Protein AF-A0A8D1JW62-F1 (afdb_monomer_lite)

InterPro domains:
  IPR004123 Dim1 family [PF02966] (4-51)
  IPR004123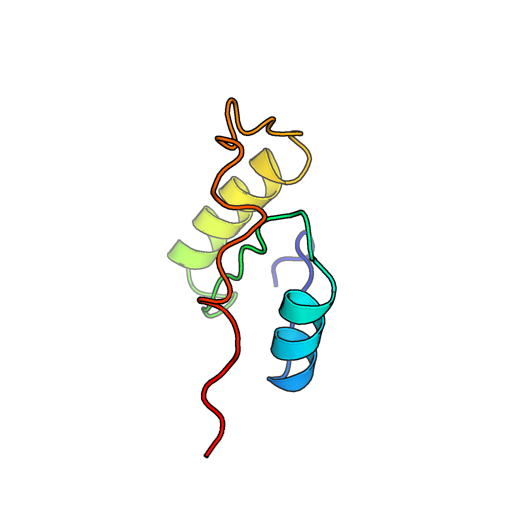 Dim1 family [PTHR12052] (1-51)
  IPR004123 Dim1 family [SM01410] (4-69)
  IPR036249 Thioredoxin-like superfamily [SSF52833] (3-51)

Organism: Sus scrofa (NCBI:txid9823)

pLDDT: mean 75.94, std 19.56, range [39.0, 95.19]

Radius of gyration: 15.62 Å; chains: 1; bounding box: 32×21×40 Å

Secondary structure (DSSP, 8-state):
---SS----SHHHHHHHHHT-SSSPPP---S-TT-HHHHHHHHHHHHHHTS----S---TTGGG-GGGS----

Foldseek 3Di:
DPPQDDDDPDPVSVVCQVVVDDPDDDDDDDDDPPDPVVVVVSVVCNVCVPPDDDPPDDDPVVVPDPVPPPPDD

Sequence (73 aa):
MSYMLPHLHNGWQVDQAILSEEDRVVVIRFGHDWDPTCMKMDEVLYSIAEKKWQIMGDPPHLVTSPVWKPQLY

Structure (mmCIF, N/CA/C/O backbone):
data_AF-A0A8D1JW62-F1
#
_entry.id   AF-A0A8D1JW62-F1
#
loop_
_atom_site.group_PDB
_atom_site.id
_atom_site.type_symbol
_atom_site.label_atom_id
_atom_site.label_alt_id
_atom_site.label_comp_id
_atom_site.label_asym_id
_atom_site.label_entity_id
_atom_site.label_seq_id
_atom_site.pdbx_PDB_ins_code
_atom_site.Cartn_x
_atom_site.Cartn_y
_atom_site.Cartn_z
_atom_site.occupancy
_atom_site.B_iso_or_equiv
_atom_site.auth_seq_id
_atom_site.auth_comp_id
_atom_site.auth_asym_id
_atom_site.auth_atom_id
_atom_site.pdbx_PDB_model_num
ATOM 1 N N . MET A 1 1 ? 6.580 6.284 -13.221 1.00 48.94 1 MET A N 1
ATOM 2 C CA . MET A 1 1 ? 5.869 7.295 -12.417 1.00 48.94 1 MET A CA 1
ATOM 3 C C . MET A 1 1 ? 4.401 7.187 -12.753 1.00 48.94 1 MET A C 1
ATOM 5 O O . MET A 1 1 ? 4.003 7.584 -13.843 1.00 48.94 1 MET A O 1
ATOM 9 N N . SER A 1 2 ? 3.631 6.594 -11.851 1.00 50.91 2 SER A N 1
ATOM 10 C CA . SER A 1 2 ? 2.168 6.599 -11.916 1.00 50.91 2 SER A CA 1
ATOM 11 C C . SER A 1 2 ? 1.674 7.818 -11.136 1.00 50.91 2 SER A C 1
ATOM 13 O 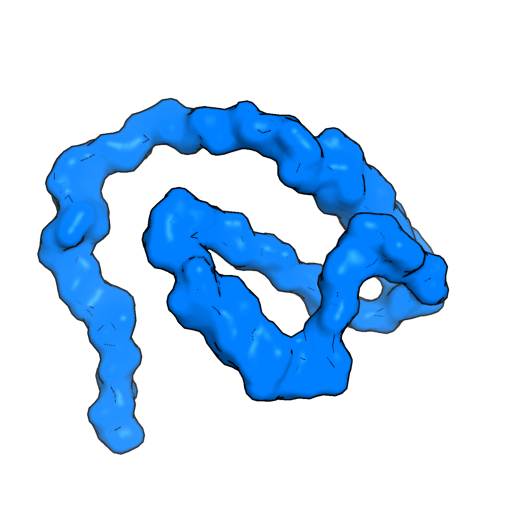O . SER A 1 2 ? 1.829 7.867 -9.925 1.00 50.91 2 SER A O 1
ATOM 15 N N . TYR A 1 3 ? 1.162 8.856 -11.801 1.00 58.78 3 TYR A N 1
ATOM 16 C CA . TYR A 1 3 ? 0.759 10.108 -11.129 1.00 58.78 3 TYR A CA 1
ATOM 17 C C . TYR A 1 3 ? -0.652 10.064 -10.522 1.00 58.78 3 TYR A C 1
ATOM 19 O O . TYR A 1 3 ? -1.082 11.035 -9.907 1.00 58.78 3 TYR A O 1
ATOM 27 N N . MET A 1 4 ? -1.395 8.975 -10.734 1.00 72.75 4 MET A N 1
ATOM 28 C CA . MET A 1 4 ? -2.836 8.930 -10.465 1.00 72.75 4 MET A CA 1
ATOM 29 C C . MET A 1 4 ? -3.200 8.311 -9.110 1.00 72.75 4 MET A C 1
ATOM 31 O O . MET A 1 4 ? -4.262 8.622 -8.578 1.00 72.75 4 MET A O 1
ATOM 35 N N . LEU A 1 5 ? -2.339 7.460 -8.543 1.00 83.75 5 LEU A N 1
ATOM 36 C CA . LEU A 1 5 ? -2.554 6.819 -7.242 1.00 83.75 5 LEU A CA 1
ATOM 37 C C . LEU A 1 5 ? -1.584 7.384 -6.191 1.00 83.75 5 LEU A C 1
ATOM 39 O O . LEU A 1 5 ? -0.452 7.731 -6.538 1.00 83.75 5 LEU A O 1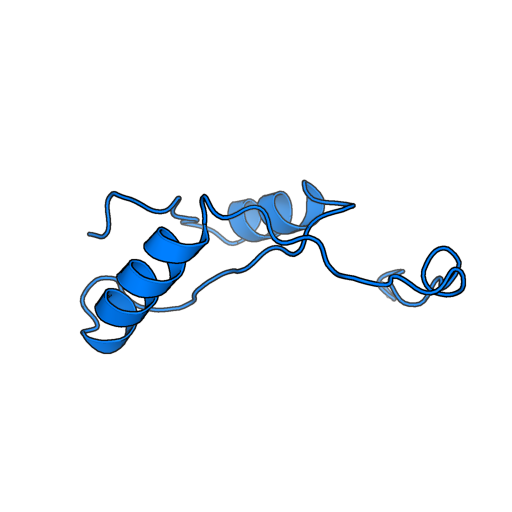
ATOM 43 N N . PRO A 1 6 ? -2.001 7.494 -4.915 1.00 89.81 6 PRO A N 1
ATOM 44 C CA . PRO A 1 6 ? -1.128 7.959 -3.846 1.00 89.81 6 PRO A CA 1
ATOM 45 C C . PRO A 1 6 ? 0.027 6.977 -3.625 1.00 89.81 6 PRO A C 1
ATOM 47 O O . PRO A 1 6 ? -0.177 5.768 -3.519 1.00 89.81 6 PRO A O 1
ATOM 50 N N . HIS A 1 7 ? 1.245 7.511 -3.526 1.00 91.00 7 HIS A N 1
ATOM 51 C CA . HIS A 1 7 ? 2.451 6.727 -3.261 1.00 91.00 7 HIS A CA 1
ATOM 52 C C . HIS A 1 7 ? 2.835 6.800 -1.789 1.00 91.00 7 HIS A C 1
ATOM 54 O O . HIS A 1 7 ? 2.867 7.878 -1.196 1.00 91.00 7 HIS A O 1
ATOM 60 N N . LEU A 1 8 ? 3.176 5.646 -1.222 1.00 92.81 8 LEU A N 1
ATOM 61 C CA . LEU A 1 8 ? 3.707 5.517 0.132 1.00 92.81 8 LEU A CA 1
ATOM 62 C C . LEU A 1 8 ? 5.195 5.173 0.010 1.00 92.81 8 LEU A C 1
ATOM 64 O O . LEU A 1 8 ? 5.564 4.121 -0.509 1.00 92.81 8 LEU A O 1
ATOM 68 N N . HIS A 1 9 ? 6.062 6.083 0.444 1.00 92.12 9 HIS A N 1
ATOM 69 C CA . HIS A 1 9 ? 7.510 6.018 0.219 1.00 92.12 9 HIS A CA 1
ATOM 70 C C . HIS A 1 9 ? 8.292 5.419 1.391 1.00 92.12 9 HIS A C 1
ATOM 72 O O . HIS A 1 9 ? 9.500 5.208 1.283 1.00 92.12 9 HIS A O 1
ATOM 78 N N . ASN A 1 10 ? 7.639 5.171 2.526 1.00 93.06 10 ASN A N 1
ATOM 79 C CA . ASN A 1 10 ? 8.271 4.578 3.699 1.00 93.06 10 ASN A CA 1
ATOM 80 C C . ASN A 1 10 ? 7.281 3.733 4.514 1.00 93.06 10 ASN A C 1
ATOM 82 O O . ASN A 1 10 ? 6.066 3.847 4.359 1.00 93.06 10 ASN A O 1
ATOM 86 N N . GLY A 1 11 ? 7.817 2.892 5.403 1.00 93.56 11 GLY A N 1
ATOM 87 C CA . GLY A 1 11 ? 7.011 1.985 6.226 1.00 93.56 11 GLY A CA 1
ATOM 88 C C . GLY A 1 11 ? 6.056 2.702 7.182 1.00 93.56 11 GLY A C 1
ATOM 89 O O . GLY A 1 11 ? 4.970 2.199 7.434 1.00 93.56 11 GLY A O 1
ATOM 90 N N . TRP A 1 12 ? 6.408 3.900 7.654 1.00 95.12 12 TRP A N 1
ATOM 91 C CA . TRP A 1 12 ? 5.527 4.682 8.523 1.00 95.12 12 TRP A CA 1
ATOM 92 C C . TRP A 1 12 ? 4.272 5.166 7.785 1.00 95.12 12 TRP A C 1
ATOM 94 O O . TRP A 1 12 ? 3.175 5.099 8.324 1.00 95.12 12 TRP A O 1
ATOM 104 N N . GLN A 1 13 ? 4.407 5.593 6.528 1.00 94.12 13 GLN A N 1
ATOM 105 C CA . GLN A 1 13 ? 3.267 5.973 5.689 1.00 94.12 13 GLN A CA 1
ATOM 106 C C . GLN A 1 13 ? 2.349 4.782 5.390 1.00 94.12 13 GLN A C 1
ATOM 108 O O . GLN A 1 13 ? 1.136 4.956 5.330 1.00 94.12 13 GLN A O 1
ATOM 113 N N . VAL A 1 14 ? 2.915 3.581 5.235 1.00 93.69 14 VAL A N 1
ATOM 114 C CA . VAL A 1 14 ? 2.141 2.336 5.091 1.00 93.69 14 VAL A CA 1
ATOM 115 C C . VAL A 1 14 ? 1.350 2.038 6.359 1.00 93.69 14 VAL A C 1
ATOM 117 O O . VAL A 1 14 ? 0.151 1.789 6.279 1.00 93.69 14 VAL A O 1
ATOM 120 N N . ASP A 1 15 ? 1.998 2.118 7.518 1.00 95.19 15 ASP A N 1
ATOM 121 C CA . ASP A 1 15 ? 1.361 1.875 8.813 1.00 95.19 15 ASP A CA 1
ATOM 122 C C . ASP A 1 15 ? 0.220 2.869 9.081 1.00 95.19 15 ASP A C 1
ATOM 124 O O . ASP A 1 15 ? -0.904 2.481 9.391 1.00 95.19 15 ASP A O 1
ATOM 128 N N . GLN A 1 16 ? 0.461 4.161 8.844 1.00 94.19 16 GLN A N 1
ATOM 129 C CA . GLN A 1 16 ? -0.569 5.190 8.988 1.00 94.19 16 GLN A CA 1
ATOM 130 C C . GLN A 1 16 ? -1.750 4.999 8.031 1.00 94.19 16 GLN A C 1
ATOM 132 O O . GLN A 1 16 ? -2.883 5.194 8.454 1.00 94.19 16 GLN A O 1
ATOM 137 N N . ALA A 1 17 ? -1.511 4.600 6.776 1.00 93.00 17 ALA A N 1
ATOM 138 C CA . ALA A 1 17 ? -2.583 4.366 5.806 1.00 93.00 17 ALA A CA 1
ATOM 139 C C . ALA A 1 17 ? -3.493 3.191 6.200 1.00 93.00 17 ALA A C 1
ATOM 141 O O . ALA A 1 17 ? -4.686 3.212 5.908 1.00 93.00 17 ALA A O 1
ATOM 142 N N . ILE A 1 18 ? -2.936 2.174 6.865 1.00 94.00 18 ILE A N 1
ATOM 143 C CA . ILE A 1 18 ? -3.707 1.043 7.393 1.00 94.00 18 ILE A CA 1
ATOM 144 C C . ILE A 1 18 ? -4.504 1.482 8.623 1.00 94.00 18 ILE A C 1
ATOM 146 O O . ILE A 1 18 ? -5.696 1.211 8.707 1.00 94.00 18 ILE A O 1
ATOM 150 N N . LEU A 1 19 ? -3.863 2.184 9.560 1.00 93.88 19 LEU A N 1
ATOM 151 C CA . LEU A 1 19 ? -4.499 2.611 10.808 1.00 93.88 19 LEU A CA 1
ATOM 152 C C . LEU A 1 19 ? -5.564 3.698 10.612 1.00 93.88 19 LEU A C 1
ATOM 154 O O . LEU A 1 19 ? -6.443 3.836 11.456 1.00 93.88 19 LEU A O 1
ATOM 158 N N . SER A 1 20 ? -5.493 4.482 9.533 1.00 93.25 20 SER A N 1
ATOM 159 C CA . SER A 1 20 ? -6.447 5.566 9.272 1.00 93.25 20 SER A CA 1
ATOM 160 C C . SER A 1 20 ? -7.826 5.099 8.806 1.00 93.25 20 SER A C 1
ATOM 162 O O . SER A 1 20 ? -8.751 5.908 8.767 1.00 93.25 20 SER A O 1
ATOM 164 N N . GLU A 1 21 ? -7.967 3.836 8.405 1.00 89.12 21 GLU A N 1
ATOM 165 C CA . GLU A 1 21 ? -9.185 3.309 7.789 1.00 89.12 21 GLU A CA 1
ATOM 166 C C . GLU A 1 21 ? -9.796 2.194 8.645 1.00 89.12 21 GLU A C 1
ATOM 168 O O . GLU A 1 21 ? -9.332 1.058 8.627 1.00 89.12 21 GLU A O 1
ATOM 173 N N . GLU A 1 22 ? -10.861 2.518 9.383 1.00 88.88 22 GLU A N 1
ATOM 174 C CA . GLU A 1 22 ? -11.554 1.561 10.264 1.00 88.88 22 GLU A CA 1
ATOM 175 C C . GLU A 1 22 ? -12.670 0.785 9.539 1.00 88.88 22 GLU A C 1
ATOM 177 O O . GLU A 1 22 ? -12.838 -0.413 9.754 1.00 88.88 22 GLU A O 1
ATOM 182 N N . ASP A 1 23 ? -13.393 1.452 8.631 1.00 87.06 23 ASP A N 1
ATOM 183 C CA . ASP A 1 23 ? -14.596 0.919 7.962 1.00 87.06 23 ASP A CA 1
ATOM 184 C C . ASP A 1 23 ? -14.381 0.606 6.469 1.00 87.06 23 ASP A C 1
ATOM 186 O O . ASP A 1 23 ? -15.328 0.327 5.724 1.00 87.06 23 ASP A O 1
ATOM 190 N N . ARG A 1 24 ? -13.142 0.718 5.976 1.00 85.19 24 ARG A N 1
ATOM 191 C CA . ARG A 1 24 ? -12.809 0.545 4.555 1.00 85.19 24 ARG A CA 1
ATOM 192 C C . ARG A 1 24 ? -11.640 -0.407 4.376 1.00 85.19 24 ARG A C 1
ATOM 194 O O . ARG A 1 24 ? -10.703 -0.435 5.162 1.00 85.19 24 ARG A O 1
ATOM 201 N N . VAL A 1 25 ? -11.673 -1.165 3.282 1.00 88.69 25 VAL A N 1
ATOM 202 C CA . VAL A 1 25 ? -10.554 -2.028 2.896 1.00 88.69 25 VAL A CA 1
ATOM 203 C C . VAL A 1 25 ? -9.461 -1.181 2.250 1.00 88.69 25 VAL A C 1
ATOM 205 O O . VAL A 1 25 ? -9.690 -0.536 1.225 1.00 88.69 25 VAL A O 1
ATOM 208 N N . VAL A 1 26 ? -8.259 -1.230 2.822 1.00 91.06 26 VAL A N 1
ATOM 209 C CA . VAL A 1 26 ? -7.063 -0.578 2.274 1.00 91.06 26 VAL A CA 1
ATOM 210 C C . VAL A 1 26 ? -6.357 -1.533 1.314 1.00 91.06 26 VAL A C 1
ATOM 212 O O . VAL A 1 26 ? -5.908 -2.608 1.708 1.00 91.06 26 VAL A O 1
ATOM 215 N N . VAL A 1 27 ? -6.242 -1.146 0.042 1.00 91.69 27 VAL A N 1
ATOM 216 C CA . VAL A 1 27 ? -5.521 -1.917 -0.984 1.00 91.69 27 VAL A CA 1
ATOM 217 C C . VAL A 1 27 ? -4.172 -1.257 -1.251 1.00 91.69 27 VAL A C 1
ATOM 219 O O . VAL A 1 27 ? -4.119 -0.117 -1.704 1.00 91.69 27 VAL A O 1
ATOM 222 N N . ILE A 1 28 ? -3.078 -1.981 -0.996 1.00 93.12 28 ILE A N 1
ATOM 223 C CA . ILE A 1 28 ? -1.702 -1.498 -1.187 1.00 93.12 28 ILE A CA 1
ATOM 224 C C . ILE A 1 28 ? -0.997 -2.376 -2.222 1.00 93.12 28 ILE A C 1
ATOM 226 O O . ILE A 1 28 ? -0.921 -3.596 -2.069 1.00 93.12 28 ILE A O 1
ATOM 230 N N . ARG A 1 29 ? -0.455 -1.754 -3.275 1.00 93.25 29 ARG A N 1
ATOM 231 C CA . ARG A 1 29 ? 0.316 -2.428 -4.329 1.00 93.25 29 ARG A CA 1
ATOM 232 C C . ARG A 1 29 ? 1.809 -2.290 -4.047 1.00 93.25 29 ARG A C 1
ATOM 234 O O . ARG A 1 29 ? 2.351 -1.191 -4.091 1.00 93.25 29 ARG A O 1
ATOM 241 N N . PHE A 1 30 ? 2.497 -3.409 -3.836 1.00 92.56 30 PHE A N 1
ATOM 242 C CA . PHE A 1 30 ? 3.959 -3.441 -3.762 1.00 92.56 30 PHE A CA 1
ATOM 243 C C . PHE A 1 30 ? 4.552 -3.727 -5.139 1.00 92.56 30 PHE A C 1
ATOM 245 O O . PHE A 1 30 ? 4.148 -4.673 -5.810 1.00 92.56 30 PHE A O 1
ATOM 252 N N . GLY A 1 31 ? 5.508 -2.909 -5.572 1.00 91.88 31 GLY A N 1
ATOM 253 C CA . GLY A 1 31 ? 6.187 -3.104 -6.848 1.00 91.88 31 GLY A CA 1
ATOM 254 C C . GLY A 1 31 ? 6.945 -1.867 -7.301 1.00 91.88 31 GLY A C 1
ATOM 255 O O . GLY A 1 31 ? 6.880 -0.815 -6.665 1.00 91.88 31 GLY A O 1
ATOM 256 N N . HIS A 1 32 ? 7.651 -1.998 -8.417 1.00 90.00 32 HIS A N 1
ATOM 257 C CA . HIS A 1 32 ? 8.371 -0.891 -9.028 1.00 90.00 32 HIS A CA 1
ATOM 258 C C . HIS A 1 32 ? 7.521 -0.218 -10.104 1.00 90.00 32 HIS A C 1
ATOM 260 O O . HIS A 1 32 ? 6.946 -0.881 -10.960 1.00 90.00 32 HIS A O 1
ATOM 266 N N . ASP A 1 33 ? 7.512 1.110 -10.117 1.00 84.44 33 ASP A N 1
ATOM 267 C CA . ASP A 1 33 ? 6.736 1.921 -11.065 1.00 84.44 33 ASP A CA 1
ATOM 268 C C . ASP A 1 33 ? 7.093 1.721 -12.543 1.00 84.44 33 ASP A C 1
ATOM 270 O O . ASP A 1 33 ? 6.341 2.135 -13.422 1.00 84.44 33 ASP A O 1
ATOM 274 N N . TRP A 1 34 ? 8.270 1.167 -12.828 1.00 83.88 34 TRP A N 1
ATOM 275 C CA . TRP A 1 34 ? 8.721 0.851 -14.183 1.00 83.88 34 TRP A CA 1
ATOM 276 C C . TRP A 1 34 ? 8.397 -0.586 -14.599 1.00 83.88 34 TRP A C 1
ATOM 278 O O . TRP A 1 34 ? 8.663 -0.959 -15.741 1.00 83.88 34 TRP A O 1
ATOM 288 N N . ASP A 1 35 ? 7.849 -1.402 -13.698 1.00 91.75 35 ASP A N 1
ATOM 289 C CA . ASP A 1 35 ? 7.451 -2.761 -14.032 1.00 91.75 35 ASP A CA 1
ATOM 290 C C . ASP A 1 35 ? 6.162 -2.739 -14.878 1.00 91.75 35 ASP A C 1
ATOM 292 O O . ASP A 1 35 ? 5.155 -2.150 -14.466 1.00 91.75 35 ASP A O 1
ATOM 296 N N . PRO A 1 36 ? 6.153 -3.382 -16.060 1.00 90.12 36 PRO A N 1
ATOM 297 C CA . PRO A 1 36 ? 5.007 -3.345 -16.968 1.00 90.12 36 PRO A CA 1
ATOM 298 C C . PRO A 1 36 ? 3.760 -4.039 -16.400 1.00 90.12 36 PRO A C 1
ATOM 300 O O . PRO A 1 36 ? 2.643 -3.739 -16.824 1.00 90.12 36 PRO A O 1
ATOM 303 N N . THR A 1 37 ? 3.916 -4.960 -15.448 1.00 91.06 37 THR A N 1
ATOM 304 C CA . THR A 1 37 ? 2.803 -5.598 -14.731 1.00 91.06 37 THR A CA 1
ATOM 305 C C . THR A 1 37 ? 2.198 -4.629 -13.723 1.00 91.06 37 THR A C 1
ATOM 307 O O . THR A 1 37 ? 0.975 -4.529 -13.629 1.00 91.06 37 THR A O 1
ATOM 310 N N . CYS A 1 38 ? 3.043 -3.874 -13.014 1.00 91.06 38 CYS A N 1
ATOM 311 C CA . CYS A 1 38 ? 2.596 -2.861 -12.058 1.00 91.06 38 CYS A CA 1
ATOM 312 C C . CYS A 1 38 ? 1.837 -1.724 -12.751 1.00 91.06 38 CYS A C 1
ATOM 314 O O . CYS A 1 38 ? 0.788 -1.325 -12.259 1.00 91.06 38 CYS A O 1
ATOM 316 N N . MET A 1 39 ? 2.287 -1.270 -13.926 1.00 89.31 39 MET A N 1
ATOM 317 C CA . MET A 1 39 ? 1.559 -0.248 -14.697 1.00 89.31 39 MET A CA 1
ATOM 318 C C . MET A 1 39 ? 0.138 -0.698 -15.063 1.00 89.31 39 MET A C 1
ATOM 320 O O . MET A 1 39 ? -0.817 0.041 -14.845 1.00 89.31 39 MET A O 1
ATOM 324 N N . LYS A 1 40 ? -0.021 -1.935 -15.556 1.00 90.56 40 LYS A N 1
ATOM 325 C CA . LYS A 1 40 ? -1.345 -2.497 -15.882 1.00 90.56 40 LYS A CA 1
ATOM 326 C C . LYS A 1 40 ? -2.238 -2.619 -14.649 1.00 90.56 40 LYS A C 1
ATOM 328 O O . LYS A 1 40 ? -3.440 -2.393 -14.736 1.00 90.56 40 LYS A O 1
ATOM 333 N N . MET A 1 41 ? -1.662 -2.994 -13.507 1.00 90.69 41 MET A N 1
ATOM 334 C CA . MET A 1 41 ? -2.402 -3.065 -12.249 1.00 90.69 41 MET A CA 1
ATOM 335 C C . MET A 1 41 ? -2.866 -1.676 -11.800 1.00 90.69 41 MET A C 1
ATOM 337 O O . MET A 1 41 ? -4.017 -1.527 -11.404 1.00 90.69 41 MET A O 1
ATOM 341 N N . ASP A 1 42 ? -2.009 -0.659 -11.898 1.00 90.06 42 ASP A N 1
ATOM 342 C CA . ASP A 1 42 ? -2.346 0.715 -11.519 1.00 90.06 42 ASP A CA 1
ATOM 343 C C . ASP A 1 42 ? -3.496 1.278 -12.370 1.00 90.06 42 ASP A C 1
ATOM 345 O O . ASP A 1 42 ? -4.382 1.935 -11.827 1.00 90.06 42 ASP A O 1
ATOM 349 N N . GLU A 1 43 ? -3.539 0.974 -13.673 1.00 88.56 43 GLU A N 1
ATOM 350 C CA . GLU A 1 43 ? -4.664 1.338 -14.552 1.00 88.56 43 GLU A CA 1
ATOM 351 C C . GLU A 1 43 ? -5.985 0.714 -14.076 1.00 88.56 43 GLU A C 1
ATOM 353 O O . GLU A 1 43 ? -7.016 1.391 -13.997 1.00 88.56 43 GLU A O 1
ATOM 358 N N . VAL A 1 44 ? -5.955 -0.573 -13.711 1.00 89.44 44 VAL A N 1
ATOM 359 C CA . VAL A 1 44 ? -7.128 -1.279 -13.178 1.00 89.44 44 VAL A CA 1
ATOM 360 C C . VAL A 1 44 ? -7.548 -0.683 -11.837 1.00 89.44 44 VAL A C 1
ATOM 362 O O . VAL A 1 44 ? -8.723 -0.352 -11.671 1.00 89.44 44 VAL A O 1
ATOM 365 N N . LEU A 1 45 ? -6.606 -0.502 -10.908 1.00 89.38 45 LEU A N 1
ATOM 366 C CA . LEU A 1 45 ? -6.855 0.072 -9.585 1.00 89.38 45 LEU A CA 1
ATOM 367 C C . LEU A 1 45 ? -7.444 1.480 -9.689 1.00 89.38 45 LEU A C 1
ATOM 369 O O . LEU A 1 45 ? -8.418 1.783 -9.004 1.00 89.38 45 LEU A O 1
ATOM 373 N N . TYR A 1 46 ? -6.924 2.310 -10.592 1.00 88.38 46 TYR A N 1
ATOM 374 C CA . TYR A 1 46 ? -7.455 3.647 -10.836 1.00 88.38 46 TYR A CA 1
ATOM 375 C C . TYR A 1 46 ? -8.896 3.606 -11.364 1.00 88.38 46 TYR A C 1
ATOM 377 O O . TYR A 1 46 ? -9.758 4.319 -10.854 1.00 88.38 46 TYR A O 1
ATOM 385 N N . SER A 1 47 ? -9.195 2.709 -12.311 1.00 87.94 47 SER A N 1
ATOM 386 C CA . SER A 1 47 ? -10.547 2.577 -12.877 1.00 87.94 47 SER A CA 1
ATOM 387 C C . SER A 1 47 ? -11.619 2.175 -11.853 1.00 87.94 47 SER A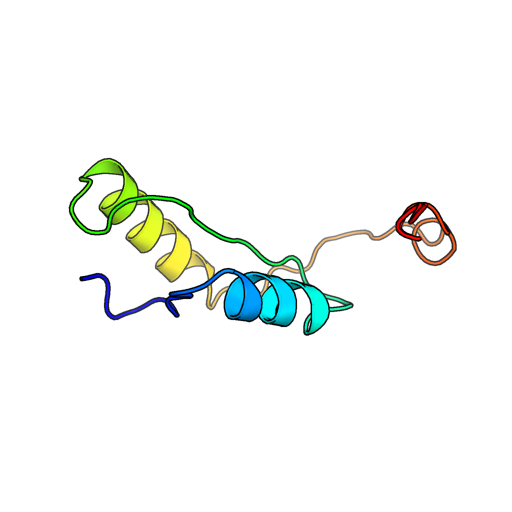 C 1
ATOM 389 O O . SER A 1 47 ? -12.798 2.487 -12.031 1.00 87.94 47 SER A O 1
ATOM 391 N N . ILE A 1 48 ? -11.225 1.484 -10.776 1.00 85.94 48 ILE A N 1
ATOM 392 C CA . ILE A 1 48 ? -12.137 1.027 -9.720 1.00 85.94 48 ILE A CA 1
ATOM 393 C C . ILE A 1 48 ? -12.105 1.904 -8.466 1.00 85.94 48 ILE A C 1
ATOM 395 O O . ILE A 1 48 ? -13.034 1.800 -7.668 1.00 85.94 4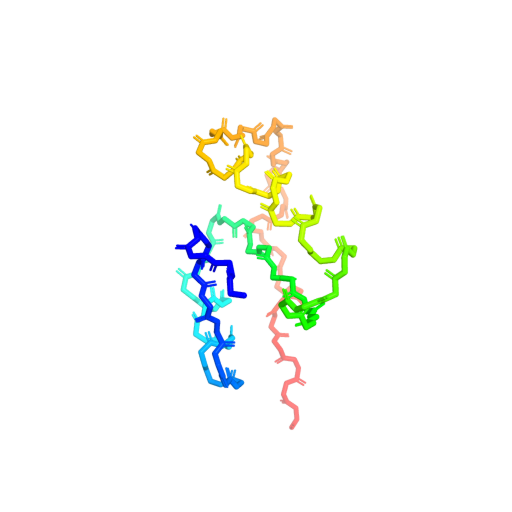8 ILE A O 1
ATOM 399 N N . ALA A 1 49 ? -11.090 2.756 -8.286 1.00 84.00 49 ALA A N 1
ATOM 400 C CA . ALA A 1 49 ? -10.898 3.556 -7.075 1.00 84.00 49 ALA A CA 1
ATOM 401 C C . ALA A 1 49 ? -12.058 4.531 -6.808 1.00 84.00 49 ALA A C 1
ATOM 403 O O . ALA A 1 49 ? -12.457 4.718 -5.661 1.00 84.00 49 ALA A O 1
ATOM 404 N N . GLU A 1 50 ? -12.646 5.119 -7.855 1.00 75.62 50 GLU A N 1
ATOM 405 C CA . GLU A 1 50 ? -13.801 6.022 -7.717 1.00 75.62 50 GLU A CA 1
ATOM 406 C C . GLU A 1 50 ? -15.141 5.280 -7.604 1.00 75.62 50 GLU A C 1
ATOM 408 O O . GLU A 1 50 ? -16.174 5.861 -7.249 1.00 75.62 50 GLU A O 1
ATOM 413 N N . LYS A 1 51 ? -15.153 3.975 -7.890 1.00 74.75 51 LYS A N 1
ATOM 414 C CA . LYS A 1 51 ? -16.370 3.176 -7.856 1.00 74.75 51 LYS A CA 1
ATOM 415 C C . LYS A 1 51 ? -16.684 2.812 -6.408 1.00 74.75 51 LYS A C 1
ATOM 417 O O . LYS A 1 51 ? -15.996 2.010 -5.786 1.00 74.75 51 LYS A O 1
ATOM 422 N N . LYS A 1 52 ? -17.758 3.389 -5.863 1.00 59.28 52 LYS A N 1
ATOM 423 C CA . LYS A 1 52 ? -18.264 3.017 -4.536 1.00 59.28 52 LYS A CA 1
ATOM 424 C C . LYS A 1 52 ? -18.815 1.595 -4.579 1.00 59.28 52 LYS A C 1
ATOM 426 O O . LYS A 1 52 ? -19.915 1.361 -5.077 1.00 59.28 52 LYS A O 1
ATOM 431 N N . TRP A 1 53 ? -18.044 0.655 -4.052 1.00 64.06 53 TRP A N 1
ATOM 432 C CA . TRP A 1 53 ? -18.490 -0.710 -3.827 1.00 64.06 53 TRP A CA 1
ATOM 433 C C . TRP A 1 53 ? -19.237 -0.771 -2.498 1.00 64.06 53 TRP A C 1
ATOM 435 O O . TRP A 1 53 ? -18.684 -0.445 -1.452 1.00 64.06 53 TRP A O 1
ATOM 445 N N . GLN A 1 54 ? -20.506 -1.170 -2.536 1.00 52.69 54 GLN A N 1
ATOM 446 C CA . GLN A 1 54 ? -21.183 -1.652 -1.339 1.00 52.69 54 GLN A CA 1
ATOM 447 C C . GLN A 1 54 ? -20.836 -3.127 -1.202 1.00 52.69 54 GLN A C 1
ATOM 449 O O . GLN A 1 54 ? -21.170 -3.927 -2.080 1.00 52.69 54 GLN A O 1
ATOM 454 N N . ILE A 1 55 ? -20.151 -3.481 -0.117 1.00 59.12 55 ILE A N 1
ATOM 455 C CA . ILE A 1 55 ? -20.020 -4.878 0.275 1.00 59.12 55 ILE A CA 1
ATOM 456 C C . ILE A 1 55 ? -21.413 -5.293 0.746 1.00 59.12 55 ILE A C 1
ATOM 458 O O . ILE A 1 55 ? -21.905 -4.844 1.779 1.00 59.12 55 ILE A O 1
ATOM 462 N N . MET A 1 56 ? -22.116 -6.068 -0.078 1.00 47.69 56 MET A N 1
ATOM 463 C CA . MET A 1 56 ? -23.416 -6.596 0.306 1.00 47.69 56 MET A CA 1
ATOM 464 C C 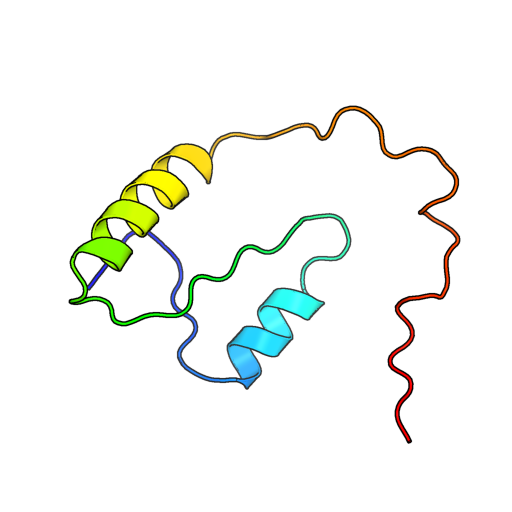. MET A 1 56 ? -23.190 -7.673 1.370 1.00 47.69 56 MET A C 1
ATOM 466 O O . MET A 1 56 ? -22.859 -8.809 1.043 1.00 47.69 56 MET A O 1
ATOM 470 N N . GLY A 1 57 ? -23.394 -7.294 2.631 1.00 55.81 57 GLY A N 1
ATOM 471 C CA . GLY A 1 57 ? -23.528 -8.215 3.753 1.00 55.81 57 GLY A CA 1
ATOM 472 C C . GLY A 1 57 ? -22.290 -8.340 4.629 1.00 55.81 57 GLY A C 1
ATOM 473 O O . GLY A 1 57 ? -21.624 -9.368 4.589 1.00 55.81 57 GLY A O 1
ATOM 474 N N . ASP A 1 58 ? -22.081 -7.373 5.521 1.00 47.97 58 ASP A N 1
ATOM 475 C CA . ASP A 1 58 ? -21.440 -7.689 6.795 1.00 47.97 58 ASP A CA 1
ATOM 476 C C . ASP A 1 58 ? -22.479 -8.407 7.668 1.00 47.97 58 ASP A C 1
ATOM 478 O O . ASP A 1 58 ? -23.485 -7.804 8.065 1.00 47.97 58 ASP A O 1
ATOM 482 N N . PRO A 1 59 ? -22.324 -9.709 7.956 1.00 53.19 59 PRO A N 1
ATOM 483 C CA . PRO A 1 59 ? -23.153 -10.346 8.957 1.00 53.19 59 PRO A CA 1
ATOM 484 C C . PRO A 1 59 ? -22.792 -9.768 10.342 1.00 53.19 59 PRO A C 1
ATOM 486 O O . PRO A 1 59 ? -21.611 -9.585 10.647 1.00 53.19 59 PRO A O 1
ATOM 489 N N . PRO A 1 60 ? -23.778 -9.530 11.226 1.00 54.28 60 PRO A N 1
ATOM 490 C CA . PRO A 1 60 ? -23.615 -8.781 12.483 1.00 54.28 60 PRO A CA 1
ATOM 491 C C . PRO A 1 60 ? -22.640 -9.388 13.517 1.00 54.28 60 PRO A C 1
ATOM 493 O O . PRO A 1 60 ? -22.484 -8.837 14.601 1.00 54.28 60 PRO A O 1
ATOM 496 N N . HIS A 1 61 ? -21.968 -10.503 13.213 1.00 55.59 61 HIS A N 1
ATOM 497 C CA . HIS A 1 61 ? -21.011 -11.169 14.102 1.00 55.59 61 HIS A CA 1
ATOM 498 C C . HIS A 1 61 ? -19.548 -10.730 13.911 1.00 55.59 61 HIS A C 1
ATOM 500 O O . HIS A 1 61 ? -18.715 -11.050 14.757 1.00 55.59 61 HIS A O 1
ATOM 506 N N . LEU A 1 62 ? -19.206 -10.008 12.836 1.00 48.91 62 LEU A N 1
ATOM 507 C CA . LEU A 1 62 ? -17.833 -9.516 12.629 1.00 48.91 62 LEU A CA 1
ATOM 508 C C . LEU A 1 62 ? -17.540 -8.194 13.354 1.00 48.91 62 LEU A C 1
ATOM 510 O O . LEU A 1 62 ? -16.377 -7.851 13.528 1.00 48.91 62 LEU A O 1
ATOM 514 N N . VAL A 1 63 ? -18.564 -7.523 13.891 1.00 51.72 63 VAL A N 1
ATOM 515 C CA . VAL A 1 63 ? -18.410 -6.303 14.707 1.00 51.72 63 VAL A CA 1
ATOM 516 C C . VAL A 1 63 ? -17.882 -6.612 16.122 1.00 51.72 63 VAL A C 1
ATOM 518 O O . VAL A 1 63 ? -17.434 -5.718 16.830 1.00 51.72 63 VAL A O 1
ATOM 521 N N . THR A 1 64 ? -17.903 -7.878 16.563 1.00 45.16 64 THR A N 1
ATOM 522 C CA . THR A 1 64 ? -17.546 -8.261 17.945 1.00 45.16 64 THR A CA 1
ATOM 523 C C . THR A 1 64 ? -16.311 -9.147 18.068 1.00 45.16 64 THR A C 1
ATOM 525 O O . THR A 1 64 ? -15.997 -9.577 19.175 1.00 45.16 64 THR A O 1
ATOM 528 N N . SER A 1 65 ? -15.612 -9.463 16.977 1.00 40.53 65 SER A N 1
ATOM 529 C CA . SER A 1 65 ? -14.459 -10.368 17.040 1.00 40.53 65 SER A CA 1
ATOM 530 C C . SER A 1 65 ? -13.184 -9.615 17.451 1.00 40.53 65 SER A C 1
ATOM 532 O O . SER A 1 65 ? -12.654 -8.849 16.651 1.00 40.53 65 SER A O 1
ATOM 534 N N . PRO A 1 66 ? -12.603 -9.868 18.644 1.00 45.56 66 PRO A N 1
ATOM 535 C CA . PRO A 1 66 ? -11.360 -9.238 19.102 1.00 45.56 66 PRO A CA 1
ATOM 536 C C . PRO A 1 66 ? -10.110 -9.842 18.431 1.00 45.56 66 PRO A C 1
ATOM 538 O O . PRO A 1 66 ? -9.002 -9.711 18.947 1.00 45.56 66 PRO A O 1
ATOM 541 N N . VAL A 1 67 ? -10.280 -10.523 17.293 1.00 53.28 67 VAL A N 1
ATOM 542 C CA . VAL A 1 67 ? -9.240 -11.289 16.584 1.00 53.28 67 VAL A CA 1
ATOM 543 C C . VAL A 1 67 ? -8.124 -10.383 16.042 1.00 53.28 67 VAL A C 1
ATOM 545 O O . VAL A 1 67 ? -7.024 -10.858 15.790 1.00 53.28 67 VAL A O 1
ATOM 548 N N . TRP A 1 68 ? -8.371 -9.073 15.951 1.00 45.34 68 TRP A N 1
ATOM 549 C CA . TRP A 1 68 ? -7.400 -8.072 15.503 1.00 45.34 68 TRP A CA 1
ATOM 550 C C . TRP A 1 68 ? -6.725 -7.282 16.630 1.00 45.34 68 TRP A C 1
ATOM 552 O O . TRP A 1 68 ? -6.121 -6.247 16.363 1.00 45.34 68 TRP A O 1
ATOM 562 N N . LYS A 1 69 ? -6.757 -7.747 17.888 1.00 41.53 69 LYS A N 1
ATOM 563 C CA . LYS A 1 69 ? -5.749 -7.265 18.843 1.00 41.53 69 LYS A CA 1
ATOM 564 C C . LYS A 1 69 ? -4.392 -7.820 18.398 1.00 41.53 69 LYS A C 1
ATOM 566 O O . LYS A 1 69 ? -4.241 -9.042 18.384 1.00 41.53 69 LYS A O 1
ATOM 571 N N . PRO A 1 70 ? -3.407 -6.976 18.041 1.00 41.28 70 PRO A N 1
ATOM 572 C CA . PRO A 1 70 ? -2.063 -7.460 17.796 1.00 41.28 70 PRO A CA 1
ATOM 573 C C . PRO A 1 70 ? -1.591 -8.105 19.096 1.00 41.28 70 PRO A C 1
ATOM 575 O O . PRO A 1 70 ? -1.566 -7.456 20.144 1.00 41.28 70 PRO A O 1
ATOM 578 N N . GLN A 1 71 ? -1.256 -9.390 19.043 1.00 48.00 71 GLN A N 1
ATOM 579 C CA . GLN A 1 71 ? -0.572 -10.070 20.131 1.00 48.00 71 GLN A CA 1
ATOM 580 C C . GLN A 1 71 ? 0.870 -9.535 20.158 1.00 48.00 71 GLN A C 1
ATOM 582 O O . GLN A 1 71 ? 1.791 -10.161 19.640 1.00 48.00 71 GLN A O 1
ATOM 587 N N . LEU A 1 72 ? 1.041 -8.322 20.686 1.00 39.00 72 LEU A N 1
ATOM 588 C CA . LEU A 1 72 ? 2.337 -7.765 21.051 1.00 39.00 72 LEU A CA 1
ATOM 589 C C . LEU A 1 72 ? 2.778 -8.457 22.344 1.00 39.00 72 LEU A C 1
ATOM 591 O O . LEU A 1 72 ? 2.224 -8.203 23.415 1.00 39.00 72 LEU A O 1
ATOM 595 N N . TYR A 1 73 ? 3.738 -9.369 22.204 1.00 40.19 73 TYR A N 1
ATOM 596 C CA . TYR A 1 73 ? 4.799 -9.544 23.193 1.00 40.19 73 TYR A CA 1
ATOM 597 C C . TYR A 1 73 ? 5.917 -8.552 22.880 1.00 40.19 73 TYR A C 1
ATOM 599 O O . TYR A 1 73 ? 6.168 -8.334 21.672 1.00 40.19 73 TYR A O 1
#